Protein AF-A0A1D6JYJ4-F1 (afdb_monomer)

Solvent-accessible surface area (backbone atoms only — not comparable to full-atom values): 4689 Å² total; per-residue (Å²): 139,79,96,80,78,90,78,46,67,67,58,56,49,51,54,50,52,50,54,52,49,54,53,34,47,77,75,55,45,51,73,67,55,37,24,52,50,36,36,75,74,67,72,40,56,47,67,58,50,50,52,55,49,51,52,52,38,69,76,38,44,75,59,46,55,53,47,54,52,51,40,53,51,56,57,61,67,71,75,118

Nearest PDB structures (foldseek):
  6o35-assembly1_B-2  TM=3.106E-01  e=7.554E+00  synthetic construct
  6o35-assembly1_A  TM=3.136E-01  e=7.103E+00  synthetic construct

Radius of gyration: 15.21 Å; Cα contacts (8 Å, |Δi|>4): 43; chains: 1; bounding box: 46×34×33 Å

Foldseek 3Di:
DDPDDPPPVVVVVLVVLVVLLVVCLVVLDDLVRSLVCCCVPVVDHSVSSVVSVVVCCVVPVVVVVVSVVVSVVVVVVVPD

Mean predicted aligned error: 6.48 Å

Structure (mmCIF, N/CA/C/O backbone):
data_AF-A0A1D6JYJ4-F1
#
_entry.id   AF-A0A1D6JYJ4-F1
#
loop_
_atom_site.group_PDB
_atom_site.id
_atom_site.type_symbol
_atom_site.label_atom_id
_atom_site.label_alt_id
_atom_site.label_comp_id
_atom_site.label_asym_id
_atom_site.label_entity_id
_atom_site.label_seq_id
_atom_site.pdbx_PDB_ins_code
_atom_site.Cartn_x
_atom_site.Cartn_y
_atom_site.Cartn_z
_atom_site.occupancy
_atom_site.B_iso_or_equiv
_atom_site.auth_seq_id
_atom_site.auth_comp_id
_atom_site.auth_asym_id
_atom_site.auth_atom_id
_atom_site.pdbx_PDB_model_num
ATOM 1 N N . MET A 1 1 ? 19.701 25.459 -20.243 1.00 44.97 1 MET A N 1
ATOM 2 C CA . MET A 1 1 ? 19.254 24.499 -19.213 1.00 44.97 1 MET A CA 1
ATOM 3 C C . MET A 1 1 ? 18.033 23.788 -19.754 1.00 44.97 1 MET A C 1
ATOM 5 O O . MET A 1 1 ? 17.028 24.449 -19.966 1.00 44.97 1 MET A O 1
ATOM 9 N N . ALA A 1 2 ? 18.141 22.497 -20.051 1.00 48.53 2 ALA A N 1
ATOM 10 C CA . ALA A 1 2 ? 16.985 21.655 -20.338 1.00 48.53 2 ALA A CA 1
ATOM 11 C C . ALA A 1 2 ? 16.755 20.778 -19.095 1.00 48.53 2 ALA A C 1
ATOM 13 O O . ALA A 1 2 ? 17.692 20.078 -18.709 1.00 48.53 2 ALA A O 1
ATOM 14 N N . PR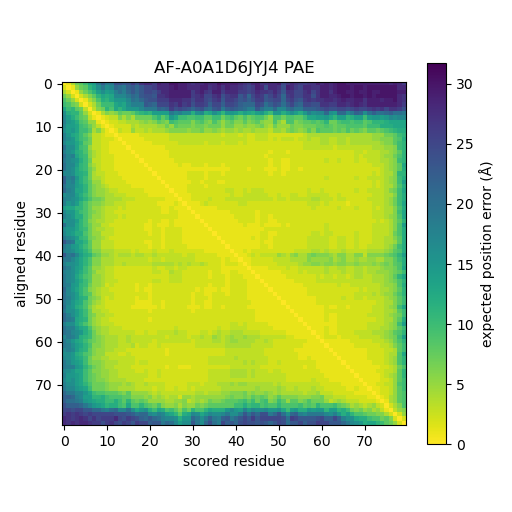O A 1 3 ? 15.593 20.841 -18.424 1.00 59.75 3 PRO A N 1
ATOM 15 C CA . PRO A 1 3 ? 15.212 19.829 -17.454 1.00 59.75 3 PRO A CA 1
ATOM 16 C C . PRO A 1 3 ? 14.667 18.651 -18.259 1.00 59.75 3 PRO A C 1
ATOM 18 O O . PRO A 1 3 ? 13.576 18.709 -18.819 1.00 59.75 3 PRO A O 1
ATOM 21 N N . GLY A 1 4 ? 15.489 17.632 -18.433 1.00 63.12 4 GLY A N 1
ATOM 22 C CA . GLY A 1 4 ? 15.118 16.460 -19.202 1.00 63.12 4 GLY A CA 1
ATOM 23 C C . GLY A 1 4 ? 16.020 15.320 -18.804 1.00 63.12 4 GLY A C 1
ATOM 24 O O . GLY A 1 4 ? 17.074 15.164 -19.408 1.00 63.12 4 GLY A O 1
ATOM 25 N N . ASP A 1 5 ? 15.641 14.626 -17.732 1.00 53.25 5 ASP A N 1
ATOM 26 C CA . ASP A 1 5 ? 15.351 13.192 -17.796 1.00 53.25 5 ASP A CA 1
ATOM 27 C C . ASP A 1 5 ? 14.749 12.727 -16.451 1.00 53.25 5 ASP A C 1
ATOM 29 O O . ASP A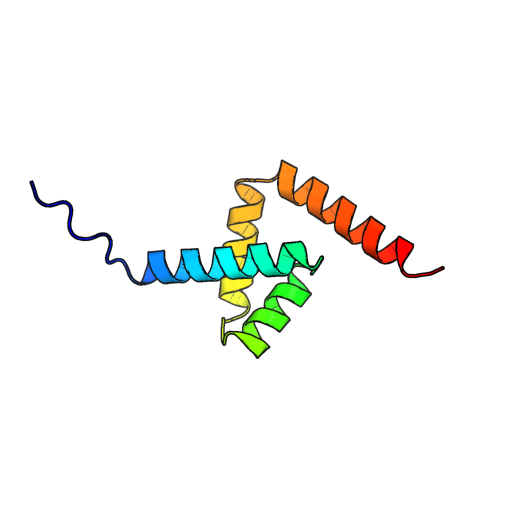 1 5 ? 15.430 12.165 -15.600 1.00 53.25 5 ASP A O 1
ATOM 33 N N . ASP A 1 6 ? 13.449 12.966 -16.242 1.00 59.84 6 ASP A N 1
ATOM 34 C CA . ASP A 1 6 ? 12.663 12.284 -15.192 1.00 59.84 6 ASP A CA 1
ATOM 35 C C . ASP A 1 6 ? 12.222 10.876 -15.652 1.00 59.84 6 ASP A C 1
ATOM 37 O O . ASP A 1 6 ? 11.333 10.245 -15.077 1.00 59.84 6 ASP A O 1
ATOM 41 N N . SER A 1 7 ? 12.846 10.357 -16.713 1.00 66.00 7 SER A N 1
ATOM 42 C CA . SER A 1 7 ? 12.526 9.093 -17.370 1.00 66.00 7 SER A CA 1
ATOM 43 C C . SER A 1 7 ? 13.100 7.896 -16.609 1.00 66.00 7 SER A C 1
ATOM 45 O O . SER A 1 7 ? 13.618 6.969 -17.224 1.00 66.00 7 SER A O 1
ATOM 47 N N . ASN A 1 8 ? 13.030 7.876 -15.273 1.00 75.00 8 ASN A N 1
ATOM 48 C CA . ASN A 1 8 ? 13.310 6.649 -14.536 1.00 75.00 8 ASN A CA 1
ATOM 49 C C . ASN A 1 8 ? 12.048 5.766 -14.568 1.00 75.00 8 ASN A C 1
ATOM 51 O O . ASN A 1 8 ? 11.113 6.020 -13.797 1.00 75.00 8 ASN A O 1
ATOM 55 N N . PRO A 1 9 ? 11.986 4.718 -15.414 1.00 73.38 9 PRO A N 1
ATOM 56 C CA . PRO A 1 9 ? 10.801 3.867 -15.519 1.00 73.38 9 PRO A CA 1
ATOM 57 C C . PRO A 1 9 ? 10.445 3.209 -14.180 1.00 73.38 9 PRO A C 1
ATOM 59 O O . PRO A 1 9 ? 9.271 2.960 -13.913 1.00 73.38 9 PRO A O 1
ATOM 62 N N . ALA A 1 10 ? 11.432 2.989 -13.302 1.00 77.00 10 ALA A N 1
ATOM 63 C CA . ALA A 1 10 ? 11.192 2.461 -11.964 1.00 77.00 10 ALA A CA 1
ATOM 64 C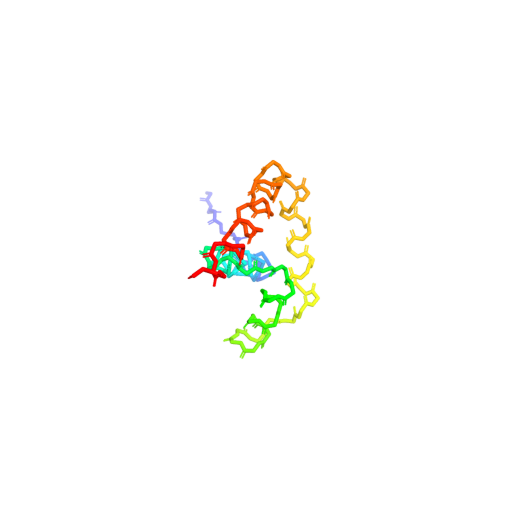 C . ALA A 1 10 ? 10.437 3.459 -11.073 1.00 77.00 10 ALA A C 1
ATOM 66 O O . ALA A 1 10 ? 9.503 3.063 -10.381 1.00 77.00 10 ALA A O 1
ATOM 67 N N . ALA A 1 11 ? 10.785 4.750 -11.125 1.00 82.00 11 ALA A N 1
ATOM 68 C CA . ALA A 1 11 ? 10.073 5.782 -10.373 1.00 82.00 11 ALA A CA 1
ATOM 69 C C . ALA A 1 11 ? 8.621 5.901 -10.860 1.00 82.00 11 ALA A C 1
ATOM 71 O O . ALA A 1 11 ? 7.696 5.870 -10.053 1.00 82.00 11 ALA A O 1
ATOM 72 N N . SER A 1 12 ? 8.408 5.931 -12.182 1.00 87.88 12 SER A N 1
ATOM 73 C CA . SER A 1 12 ? 7.063 5.967 -12.777 1.00 87.88 12 SER A CA 1
ATOM 74 C C . SER A 1 12 ? 6.201 4.766 -12.357 1.00 87.88 12 SER A C 1
ATOM 76 O O . SER A 1 12 ? 5.027 4.926 -12.003 1.00 87.88 12 SER A O 1
ATOM 78 N N . TYR A 1 13 ? 6.789 3.567 -12.320 1.00 90.88 13 TYR A N 1
ATOM 79 C CA . TYR A 1 13 ? 6.097 2.364 -11.867 1.00 90.88 13 TYR A CA 1
ATOM 80 C C . TYR A 1 13 ? 5.735 2.427 -10.376 1.00 90.88 13 TYR A C 1
ATOM 82 O O . TYR A 1 13 ? 4.591 2.153 -10.018 1.00 90.88 13 TYR A O 1
ATOM 90 N N . ILE A 1 14 ? 6.658 2.857 -9.510 1.00 91.81 14 ILE A N 1
ATOM 91 C CA . ILE A 1 14 ? 6.403 2.996 -8.066 1.00 91.81 14 ILE A CA 1
ATOM 92 C C . ILE A 1 14 ? 5.286 4.014 -7.803 1.00 91.81 14 ILE A C 1
ATOM 94 O O . ILE A 1 14 ? 4.362 3.707 -7.053 1.00 91.81 14 ILE A O 1
ATOM 98 N N . HIS A 1 15 ? 5.305 5.174 -8.469 1.00 92.50 15 HIS A N 1
ATOM 99 C CA . HIS A 1 15 ? 4.230 6.168 -8.361 1.00 92.50 15 HIS A CA 1
ATOM 100 C C . HIS A 1 15 ? 2.873 5.609 -8.806 1.00 92.50 15 HIS A C 1
ATOM 102 O O . HIS A 1 15 ? 1.847 5.883 -8.182 1.00 92.50 15 HIS A O 1
ATOM 108 N N . THR A 1 16 ? 2.859 4.784 -9.855 1.00 93.69 16 THR A N 1
ATOM 109 C CA . THR A 1 16 ? 1.636 4.110 -10.311 1.00 93.69 16 THR A CA 1
ATOM 110 C C . THR A 1 16 ? 1.119 3.135 -9.253 1.00 93.69 16 THR A C 1
ATOM 112 O O . THR A 1 16 ? -0.067 3.155 -8.926 1.00 93.69 16 THR A O 1
ATOM 115 N N . VAL A 1 17 ? 1.997 2.315 -8.668 1.00 95.12 17 VAL A N 1
ATOM 116 C CA . VAL A 1 17 ? 1.627 1.373 -7.599 1.00 95.12 17 VAL A CA 1
ATOM 117 C C . VAL A 1 17 ? 1.137 2.112 -6.353 1.00 95.12 17 VAL A C 1
ATOM 119 O O . VAL A 1 17 ? 0.121 1.715 -5.787 1.00 95.12 17 VAL A O 1
ATOM 122 N N . GLN A 1 18 ? 1.788 3.209 -5.957 1.00 96.00 18 GLN A N 1
ATOM 123 C CA . GLN A 1 18 ? 1.335 4.059 -4.855 1.00 96.00 18 GLN A CA 1
ATOM 124 C C . GLN A 1 18 ? -0.082 4.588 -5.107 1.00 96.00 18 GLN A C 1
ATOM 126 O O . GLN A 1 18 ? -0.950 4.439 -4.251 1.00 96.00 18 GLN A O 1
ATOM 131 N N . HIS A 1 19 ? -0.351 5.136 -6.294 1.00 95.88 19 HIS A N 1
ATOM 132 C CA . HIS A 1 19 ? -1.682 5.642 -6.629 1.00 95.88 19 HIS A CA 1
ATOM 133 C C . HIS A 1 19 ? -2.754 4.540 -6.571 1.00 95.88 19 HIS A C 1
ATOM 135 O O . HIS A 1 19 ? -3.876 4.756 -6.111 1.00 95.88 19 HIS A O 1
ATOM 141 N N . LEU A 1 20 ? -2.418 3.332 -7.025 1.00 96.56 20 LEU A N 1
ATOM 142 C CA . LEU A 1 20 ? -3.310 2.179 -6.939 1.00 96.56 20 LEU A CA 1
ATOM 143 C C . LEU A 1 20 ? -3.575 1.759 -5.485 1.00 96.56 20 LEU A C 1
ATOM 145 O O . LEU A 1 20 ? -4.721 1.462 -5.144 1.00 96.56 20 LEU A O 1
ATOM 149 N N . ILE A 1 21 ? -2.551 1.794 -4.628 1.00 96.31 21 ILE A N 1
ATOM 150 C CA . ILE A 1 21 ? -2.678 1.559 -3.185 1.00 96.31 21 ILE A CA 1
ATOM 151 C C . ILE A 1 21 ? -3.618 2.588 -2.553 1.00 96.31 21 ILE A C 1
ATOM 153 O O . ILE A 1 21 ? -4.579 2.199 -1.892 1.00 9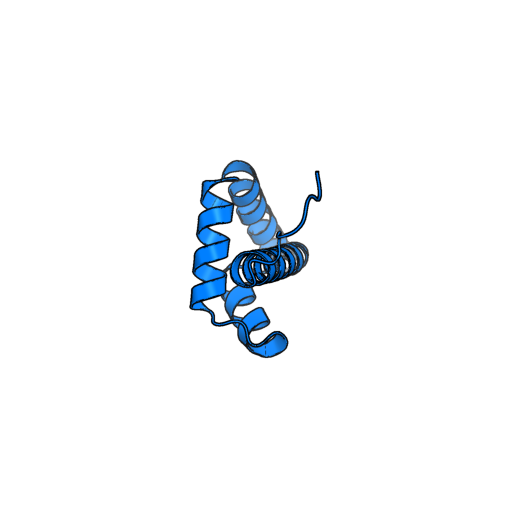6.31 21 ILE A O 1
ATOM 157 N N . GLU A 1 22 ? -3.408 3.880 -2.803 1.00 95.38 22 GLU A N 1
ATOM 158 C CA . GLU A 1 22 ? -4.262 4.957 -2.284 1.00 95.38 22 GLU A CA 1
ATOM 159 C C . GLU A 1 22 ? -5.726 4.754 -2.699 1.00 95.38 22 GLU A C 1
ATOM 161 O O . GLU A 1 22 ? -6.640 4.871 -1.881 1.00 95.38 22 GLU A O 1
ATOM 166 N N . ARG A 1 23 ? -5.970 4.347 -3.952 1.00 95.50 23 ARG A N 1
ATOM 167 C CA . ARG A 1 23 ? -7.319 3.992 -4.416 1.00 95.50 23 ARG A CA 1
ATOM 168 C C . ARG A 1 23 ? -7.890 2.807 -3.648 1.00 95.50 23 ARG A C 1
ATOM 170 O O . ARG A 1 23 ? -9.029 2.898 -3.199 1.00 95.50 23 ARG A O 1
ATOM 177 N N . CYS A 1 24 ? -7.138 1.723 -3.462 1.00 95.69 24 CYS A N 1
ATOM 178 C CA . CYS A 1 24 ? -7.567 0.592 -2.631 1.00 95.69 24 CYS A CA 1
ATOM 179 C C . CYS A 1 24 ? -7.920 1.036 -1.204 1.00 95.69 24 CYS A C 1
ATOM 181 O O . CYS A 1 24 ? -8.931 0.588 -0.657 1.00 95.69 24 CYS A O 1
ATOM 183 N N . MET A 1 25 ? -7.162 1.979 -0.642 1.00 94.25 25 MET A N 1
ATOM 184 C CA . MET A 1 25 ? -7.440 2.534 0.679 1.00 94.25 25 MET A CA 1
ATOM 185 C C . MET A 1 25 ? -8.773 3.284 0.727 1.00 94.25 25 MET A C 1
ATOM 187 O O . MET A 1 25 ? -9.558 3.075 1.646 1.00 94.25 25 MET A O 1
ATOM 191 N N . THR A 1 26 ? -9.128 4.061 -0.301 1.00 94.00 26 THR A N 1
ATOM 192 C CA . THR A 1 26 ? -10.456 4.713 -0.339 1.00 94.00 26 THR A CA 1
ATOM 193 C C . THR A 1 26 ? -11.625 3.720 -0.285 1.00 94.00 26 THR A C 1
ATOM 195 O O . THR A 1 26 ? -12.698 4.040 0.230 1.00 94.00 26 THR A O 1
ATOM 198 N N . PHE A 1 27 ? -11.422 2.481 -0.747 1.00 92.88 27 PHE A N 1
ATOM 199 C CA . PHE A 1 27 ? -12.421 1.415 -0.645 1.00 92.88 27 PHE A CA 1
ATOM 200 C C . PHE A 1 27 ? -12.458 0.729 0.731 1.00 92.88 27 PHE A C 1
ATOM 202 O O . PHE A 1 27 ? -13.407 -0.006 1.010 1.00 92.88 27 PHE A O 1
ATOM 209 N N . GLY A 1 28 ? -11.510 1.000 1.630 1.00 93.06 28 GLY A N 1
ATOM 210 C CA . GLY A 1 28 ? -11.400 0.333 2.932 1.00 93.06 28 GLY A CA 1
ATOM 211 C C . GLY A 1 28 ? -10.803 -1.062 2.860 1.00 93.06 28 GLY A C 1
ATOM 212 O O . GLY A 1 28 ? -11.165 -1.926 3.659 1.00 93.06 28 GLY A O 1
ATOM 213 N N . MET A 1 29 ? -9.921 -1.285 1.886 1.00 94.81 29 MET A N 1
ATOM 214 C CA . MET A 1 29 ? -9.213 -2.550 1.738 1.00 94.81 29 MET A CA 1
ATOM 215 C C . MET A 1 29 ? -8.052 -2.656 2.732 1.00 94.81 29 MET A C 1
ATOM 217 O O . MET A 1 29 ? -7.299 -1.699 2.932 1.00 94.81 29 MET A O 1
ATOM 221 N N . SER A 1 30 ? -7.875 -3.826 3.340 1.00 94.81 30 SER A N 1
ATOM 222 C CA . SER A 1 30 ? -6.654 -4.146 4.084 1.00 94.81 30 SER A CA 1
ATOM 223 C C . SER A 1 30 ? -5.454 -4.258 3.133 1.00 94.81 30 SER A C 1
ATOM 225 O O . SER A 1 30 ? -5.615 -4.327 1.912 1.00 94.81 30 SER A O 1
ATOM 227 N N . MET A 1 31 ? -4.235 -4.320 3.679 1.00 94.94 31 MET A N 1
ATOM 228 C CA . MET A 1 31 ? -3.034 -4.567 2.871 1.00 94.94 31 MET A CA 1
ATOM 229 C C . MET A 1 31 ? -3.167 -5.862 2.051 1.00 94.94 31 MET A C 1
ATOM 231 O O . MET A 1 31 ? -2.805 -5.883 0.879 1.00 94.94 31 MET A O 1
ATOM 235 N N . GLU A 1 32 ? -3.718 -6.927 2.637 1.00 95.62 32 GLU A N 1
ATOM 236 C CA . GLU A 1 32 ? -3.917 -8.214 1.957 1.00 95.62 32 GLU A CA 1
ATOM 237 C C . GLU A 1 32 ? -4.925 -8.115 0.811 1.00 95.62 32 GLU A C 1
ATOM 239 O O . GLU A 1 32 ? -4.641 -8.547 -0.306 1.00 95.62 32 GLU A O 1
ATOM 244 N N . GLU A 1 33 ? -6.066 -7.469 1.046 1.00 96.12 33 GLU A N 1
ATOM 245 C CA . GLU A 1 33 ? -7.073 -7.249 0.005 1.00 96.12 33 GLU A CA 1
ATOM 246 C C . GLU A 1 33 ? -6.540 -6.341 -1.110 1.00 96.12 33 GLU A C 1
ATOM 248 O O . GLU A 1 33 ? -6.830 -6.572 -2.283 1.00 96.12 33 GLU A O 1
ATOM 253 N N . CYS A 1 34 ? -5.730 -5.336 -0.763 1.00 96.94 34 CYS A N 1
ATOM 254 C CA . CYS A 1 34 ? -5.033 -4.486 -1.721 1.00 96.94 34 CYS A CA 1
ATOM 255 C C . CYS A 1 34 ? -4.067 -5.312 -2.586 1.00 96.94 34 CYS A C 1
ATOM 257 O O . CYS A 1 34 ? -4.140 -5.245 -3.813 1.00 96.94 34 CYS A O 1
ATOM 259 N N . MET A 1 35 ? -3.226 -6.158 -1.975 1.00 96.94 35 MET A N 1
ATOM 260 C CA . MET A 1 35 ? -2.318 -7.059 -2.699 1.00 96.94 35 MET A CA 1
ATOM 261 C C . MET A 1 35 ? -3.074 -7.963 -3.675 1.00 96.94 35 MET A C 1
ATOM 263 O O . MET A 1 35 ? -2.698 -8.063 -4.843 1.00 96.94 35 MET A O 1
ATOM 267 N N . GLU A 1 36 ? -4.159 -8.597 -3.230 1.00 96.75 36 GLU A N 1
ATOM 268 C CA . GLU A 1 36 ? -4.962 -9.450 -4.103 1.00 96.75 36 GLU A CA 1
ATOM 269 C C . GLU A 1 36 ? -5.647 -8.673 -5.228 1.00 96.75 36 GLU A C 1
ATOM 271 O O . GLU A 1 36 ? -5.675 -9.132 -6.372 1.00 96.75 36 GLU A O 1
ATOM 276 N N . ALA A 1 37 ? -6.227 -7.510 -4.921 1.00 96.19 37 ALA A N 1
ATOM 277 C CA . ALA A 1 37 ? -6.935 -6.697 -5.897 1.00 96.19 37 ALA A CA 1
ATOM 278 C C . ALA A 1 37 ? -5.987 -6.197 -6.989 1.00 96.19 37 ALA A C 1
ATOM 280 O O . ALA A 1 37 ? -6.337 -6.270 -8.168 1.00 96.19 37 ALA A O 1
ATOM 281 N N . LEU A 1 38 ? -4.792 -5.731 -6.619 1.00 96.12 38 LEU A N 1
ATOM 282 C CA . LEU A 1 38 ? -3.808 -5.236 -7.578 1.00 96.12 38 LEU A CA 1
ATOM 283 C C . LEU A 1 38 ? -3.175 -6.366 -8.390 1.00 96.12 38 LEU A C 1
ATOM 285 O O . LEU A 1 38 ? -3.030 -6.210 -9.601 1.00 96.12 38 LEU A O 1
ATOM 289 N N . ALA A 1 39 ? -2.915 -7.526 -7.785 1.00 96.56 39 ALA A N 1
ATOM 290 C CA . ALA A 1 39 ? -2.460 -8.699 -8.526 1.00 96.56 39 ALA A CA 1
ATOM 291 C C . ALA A 1 39 ? -3.499 -9.164 -9.557 1.00 96.56 39 ALA A C 1
ATOM 293 O O . ALA A 1 39 ? -3.163 -9.429 -10.706 1.00 96.56 39 ALA A O 1
ATOM 294 N N . LYS A 1 40 ? -4.783 -9.210 -9.179 1.00 95.56 40 LYS A N 1
ATOM 295 C CA . LYS A 1 40 ? -5.861 -9.680 -10.066 1.00 95.56 40 LYS A CA 1
ATOM 296 C C . LYS A 1 40 ? -6.258 -8.663 -11.141 1.00 95.56 40 LYS A C 1
ATOM 298 O O . LYS A 1 40 ? -6.688 -9.067 -12.215 1.00 95.56 40 LYS A O 1
ATOM 303 N N . ARG A 1 41 ? -6.207 -7.357 -10.844 1.00 94.00 41 ARG A N 1
ATOM 304 C CA . ARG A 1 41 ? -6.782 -6.301 -11.708 1.00 94.00 41 ARG A CA 1
ATOM 305 C C . ARG A 1 41 ? -5.749 -5.463 -12.451 1.00 94.00 41 ARG A C 1
ATOM 307 O O . ARG A 1 41 ? -6.104 -4.860 -13.457 1.00 94.00 41 ARG A O 1
ATOM 314 N N . ALA A 1 42 ? -4.524 -5.382 -11.940 1.00 92.50 42 ALA A N 1
ATOM 315 C CA . ALA A 1 42 ? -3.471 -4.516 -12.465 1.00 92.50 42 ALA A CA 1
ATOM 316 C C . ALA A 1 42 ? -2.157 -5.265 -12.746 1.00 92.50 42 ALA A C 1
ATOM 318 O O . ALA A 1 42 ? -1.178 -4.621 -13.108 1.00 92.50 42 ALA A O 1
ATOM 319 N N . ASP A 1 43 ? -2.137 -6.594 -12.576 1.00 93.50 43 ASP A N 1
ATOM 320 C CA . ASP A 1 43 ? -0.961 -7.456 -12.776 1.00 93.50 43 ASP A CA 1
ATOM 321 C C . ASP A 1 43 ? 0.271 -7.014 -11.957 1.00 93.50 43 ASP A C 1
ATOM 323 O O . ASP A 1 43 ? 1.426 -7.211 -12.331 1.00 93.50 43 ASP A O 1
ATOM 327 N N . VAL A 1 44 ? 0.027 -6.378 -10.805 1.00 94.50 44 VAL A N 1
ATOM 328 C CA . VAL A 1 44 ? 1.088 -5.951 -9.887 1.00 94.50 44 VAL A CA 1
ATOM 329 C C . VAL A 1 44 ? 1.439 -7.112 -8.969 1.00 94.50 44 VAL A C 1
ATOM 331 O O . VAL A 1 44 ? 0.578 -7.669 -8.288 1.00 94.50 44 VAL A O 1
ATOM 334 N N . LEU A 1 45 ? 2.724 -7.458 -8.897 1.00 95.00 45 LEU A N 1
ATOM 335 C CA . LEU A 1 45 ? 3.184 -8.513 -7.999 1.00 95.00 45 LEU A CA 1
ATOM 336 C C . LEU A 1 45 ? 2.867 -8.159 -6.531 1.00 95.00 45 LEU A C 1
ATOM 338 O O . LEU A 1 45 ? 3.253 -7.075 -6.083 1.00 95.00 45 LEU A O 1
ATOM 342 N N . PRO A 1 46 ? 2.283 -9.081 -5.737 1.00 95.06 46 PRO A N 1
ATOM 343 C CA . PRO A 1 46 ? 1.947 -8.832 -4.331 1.00 95.06 46 PRO A CA 1
ATOM 344 C C . PRO A 1 46 ? 3.124 -8.317 -3.497 1.00 95.06 46 PRO A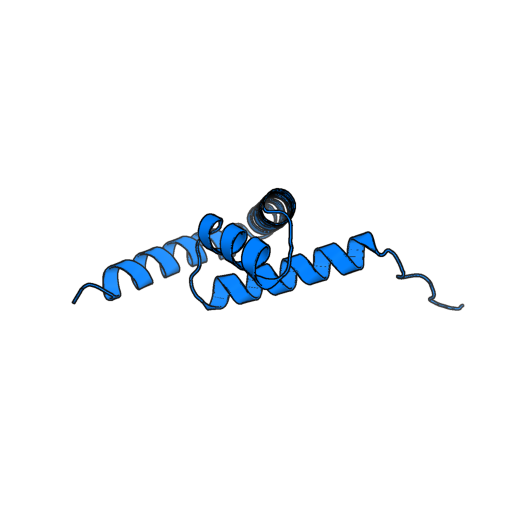 C 1
ATOM 346 O O . PRO A 1 46 ? 2.955 -7.456 -2.638 1.00 95.06 46 PRO A O 1
ATOM 349 N N . VAL A 1 47 ? 4.338 -8.804 -3.785 1.00 95.62 47 VAL A N 1
ATOM 350 C CA . VAL A 1 47 ? 5.564 -8.356 -3.109 1.00 95.62 47 VAL A CA 1
ATOM 351 C 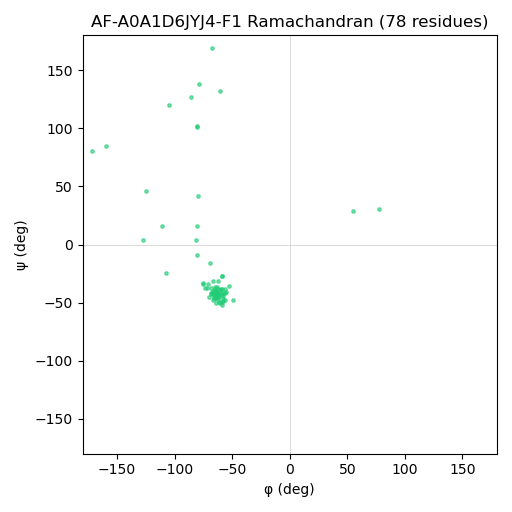C . VAL A 1 47 ? 5.842 -6.871 -3.347 1.00 95.62 47 VAL A C 1
ATOM 353 O O . VAL A 1 47 ? 6.222 -6.178 -2.412 1.00 95.62 47 VAL A O 1
ATOM 356 N N . VAL A 1 48 ? 5.583 -6.357 -4.555 1.00 94.88 48 VAL A N 1
ATOM 357 C CA . VAL A 1 48 ? 5.764 -4.936 -4.880 1.00 94.88 48 VAL A CA 1
ATOM 358 C C . VAL A 1 48 ? 4.757 -4.099 -4.099 1.00 94.88 48 VAL A C 1
ATOM 360 O O . VAL A 1 48 ? 5.149 -3.137 -3.443 1.00 94.88 48 VAL A O 1
ATOM 363 N N . THR A 1 49 ? 3.479 -4.491 -4.104 1.00 96.31 49 THR A N 1
ATOM 364 C CA . THR A 1 49 ? 2.439 -3.812 -3.318 1.00 96.31 49 THR A CA 1
ATOM 365 C C . THR A 1 49 ? 2.776 -3.813 -1.828 1.00 96.31 49 THR A C 1
ATOM 367 O O . THR A 1 49 ? 2.680 -2.768 -1.193 1.00 96.31 49 THR A O 1
ATOM 370 N N . SER A 1 50 ? 3.229 -4.945 -1.272 1.00 97.19 50 SER A N 1
ATOM 371 C CA . SER A 1 50 ? 3.630 -5.037 0.138 1.00 97.19 50 SER A CA 1
ATOM 372 C C . SER A 1 50 ? 4.809 -4.122 0.466 1.00 97.19 50 SER A C 1
ATOM 374 O O . SER A 1 50 ? 4.788 -3.450 1.495 1.00 97.19 50 SER A O 1
ATOM 376 N N . THR A 1 51 ? 5.831 -4.076 -0.393 1.00 96.94 51 THR A N 1
ATOM 377 C CA . THR A 1 51 ? 6.997 -3.210 -0.184 1.00 96.94 51 THR A CA 1
ATOM 378 C C . THR A 1 51 ? 6.606 -1.737 -0.215 1.00 96.94 51 THR A C 1
ATOM 380 O O . THR A 1 51 ? 6.934 -1.013 0.718 1.00 96.94 51 THR A O 1
ATOM 383 N N . VAL A 1 52 ? 5.866 -1.298 -1.239 1.00 96.12 52 VAL A N 1
ATOM 384 C CA . VAL A 1 52 ? 5.448 0.109 -1.356 1.00 96.12 52 VAL A CA 1
ATOM 385 C C . VAL A 1 52 ? 4.526 0.499 -0.199 1.00 96.12 52 VAL A C 1
ATOM 387 O O . VAL A 1 52 ? 4.719 1.550 0.401 1.00 96.12 52 VAL A O 1
ATOM 390 N N . TRP A 1 53 ? 3.577 -0.363 0.180 1.00 96.62 53 TRP A N 1
ATOM 391 C CA . TRP A 1 53 ? 2.694 -0.124 1.325 1.00 96.62 53 TRP A CA 1
ATOM 392 C C . TRP A 1 53 ? 3.474 0.081 2.629 1.00 96.62 53 TRP A C 1
ATOM 394 O O . TRP A 1 53 ? 3.198 1.024 3.363 1.00 96.62 53 TRP A O 1
ATOM 404 N N . LYS A 1 54 ? 4.461 -0.777 2.915 1.00 96.25 54 LYS A N 1
ATOM 405 C CA . LYS A 1 54 ? 5.273 -0.690 4.140 1.00 96.25 54 LYS A CA 1
ATOM 406 C C . LYS A 1 54 ? 6.119 0.578 4.201 1.00 96.25 54 LYS A C 1
ATOM 408 O O . LYS A 1 54 ? 6.256 1.155 5.276 1.00 96.25 54 LYS A O 1
ATOM 413 N N . GLU A 1 55 ? 6.681 1.016 3.075 1.00 96.50 55 GLU A N 1
ATOM 414 C CA . GLU A 1 55 ? 7.415 2.285 3.043 1.00 96.50 55 GLU A CA 1
ATOM 415 C C . GLU A 1 55 ? 6.463 3.476 3.242 1.00 96.50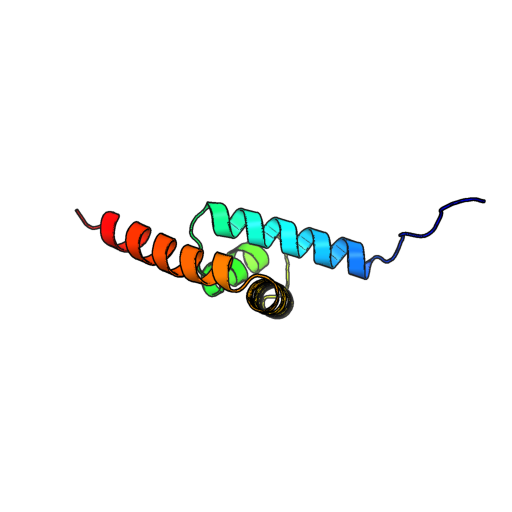 55 GLU A C 1
ATOM 417 O O . GLU A 1 55 ? 6.754 4.338 4.067 1.00 96.50 55 GLU A O 1
ATOM 422 N N . LEU A 1 56 ? 5.276 3.470 2.619 1.00 95.62 56 LEU A N 1
ATOM 423 C CA . LEU A 1 56 ? 4.252 4.500 2.853 1.00 95.62 56 LEU A CA 1
ATOM 424 C C . LEU A 1 56 ? 3.804 4.559 4.319 1.00 95.62 56 LEU A C 1
ATOM 426 O O . LEU A 1 56 ? 3.645 5.646 4.871 1.00 95.62 56 LEU A O 1
ATOM 430 N N . GLU A 1 57 ? 3.609 3.405 4.957 1.00 95.88 57 GLU A N 1
ATOM 431 C CA . GLU A 1 57 ? 3.247 3.303 6.374 1.00 95.88 57 GLU A CA 1
ATOM 432 C C . GLU A 1 57 ? 4.351 3.840 7.286 1.00 95.88 57 GLU A C 1
ATOM 434 O O . GLU A 1 57 ? 4.079 4.543 8.260 1.00 95.88 57 GLU A O 1
ATOM 439 N N . LYS A 1 58 ? 5.608 3.551 6.956 1.00 95.88 58 LYS A N 1
ATOM 440 C CA . LYS A 1 58 ? 6.765 4.049 7.697 1.00 95.88 58 LYS A CA 1
ATOM 441 C C . LYS A 1 58 ? 6.915 5.566 7.579 1.00 95.88 58 LYS A C 1
ATOM 443 O O . LYS A 1 58 ? 7.252 6.205 8.574 1.00 95.88 58 LYS A O 1
ATOM 448 N N . GLU A 1 59 ? 6.675 6.136 6.400 1.00 95.69 59 GLU A N 1
ATOM 449 C CA . GLU A 1 59 ? 6.752 7.585 6.173 1.00 95.69 59 GLU A CA 1
ATOM 450 C C . GLU A 1 59 ? 5.542 8.338 6.748 1.00 95.69 59 GLU A C 1
ATOM 452 O O . GLU A 1 59 ? 5.699 9.446 7.254 1.00 95.69 59 GLU A O 1
ATOM 457 N N . ASN A 1 60 ? 4.352 7.726 6.738 1.00 95.44 60 ASN A N 1
ATOM 458 C CA . ASN A 1 60 ? 3.085 8.367 7.108 1.00 95.44 60 ASN A CA 1
ATOM 459 C C . ASN A 1 60 ? 2.334 7.615 8.219 1.00 95.44 60 ASN A C 1
ATOM 461 O O . ASN A 1 60 ? 1.123 7.398 8.131 1.00 95.44 60 ASN A O 1
ATOM 465 N N . LYS A 1 61 ? 3.040 7.223 9.283 1.00 95.38 61 LYS A N 1
ATOM 466 C CA . LYS A 1 61 ? 2.507 6.366 10.357 1.00 95.38 61 LYS A CA 1
ATOM 467 C C . LYS A 1 61 ? 1.153 6.827 10.912 1.00 95.38 61 LYS A C 1
ATOM 469 O O . LYS A 1 61 ? 0.225 6.033 10.987 1.00 95.38 61 LYS A O 1
ATOM 474 N N . GLU A 1 62 ? 1.010 8.113 11.235 1.00 96.56 62 GLU A N 1
ATOM 475 C CA . GLU A 1 62 ? -0.229 8.658 11.814 1.00 96.56 62 GLU A CA 1
ATOM 476 C C . GLU A 1 62 ? -1.447 8.518 10.885 1.00 96.56 62 GLU A C 1
ATOM 478 O O . GLU A 1 62 ? -2.577 8.369 11.353 1.00 96.56 62 GLU A O 1
ATOM 483 N N . PHE A 1 63 ? -1.235 8.567 9.566 1.00 95.69 63 PHE A N 1
ATOM 484 C CA . PHE A 1 63 ? -2.299 8.332 8.592 1.00 95.69 63 PHE A CA 1
ATOM 485 C C . PHE A 1 63 ? -2.713 6.862 8.586 1.00 95.69 63 PHE A C 1
ATOM 487 O O . PHE A 1 63 ? -3.907 6.565 8.600 1.00 95.69 63 PHE A O 1
ATOM 494 N N . PHE A 1 64 ? -1.739 5.950 8.596 1.00 96.00 64 PHE A N 1
ATOM 495 C CA . PHE A 1 64 ? -2.011 4.516 8.590 1.00 96.00 64 PHE A CA 1
ATOM 496 C C . PHE A 1 64 ? -2.649 4.041 9.895 1.00 96.00 64 PHE A C 1
ATOM 498 O O . PHE A 1 64 ? -3.584 3.250 9.825 1.00 96.00 64 PHE A O 1
ATOM 505 N N . ASP A 1 65 ? -2.254 4.577 11.051 1.00 95.19 65 ASP A N 1
ATOM 506 C CA . ASP A 1 65 ? -2.900 4.274 12.334 1.00 95.19 65 ASP A CA 1
ATOM 507 C C . ASP A 1 65 ? -4.401 4.639 12.283 1.00 95.19 65 ASP A C 1
ATOM 509 O O . ASP A 1 65 ? -5.262 3.788 12.519 1.00 95.19 65 ASP A O 1
ATOM 513 N N . LYS A 1 66 ? -4.738 5.859 11.832 1.00 96.25 66 LYS A N 1
ATOM 514 C CA . LYS A 1 66 ? -6.139 6.291 11.641 1.00 96.25 66 LYS A CA 1
ATOM 515 C C . LYS A 1 66 ? -6.876 5.476 10.583 1.00 96.25 66 LYS A C 1
ATOM 517 O O . LYS A 1 66 ? -8.072 5.223 10.706 1.00 96.25 66 LYS A O 1
ATOM 522 N N . TYR A 1 67 ? -6.183 5.087 9.518 1.00 95.19 67 TYR A N 1
ATOM 523 C CA . TYR A 1 67 ? -6.758 4.254 8.473 1.00 95.19 67 TYR A CA 1
ATOM 524 C C . TYR A 1 67 ? -7.140 2.869 9.006 1.00 95.19 67 TYR A C 1
ATOM 526 O O . TYR A 1 67 ? -8.236 2.392 8.713 1.00 95.19 67 TYR A O 1
ATOM 534 N N . GLN A 1 68 ? -6.273 2.241 9.810 1.00 93.50 68 GLN A N 1
ATOM 535 C CA . GLN A 1 68 ? -6.549 0.947 10.441 1.00 93.50 68 GLN A CA 1
ATOM 536 C C . GLN A 1 68 ? -7.751 1.029 11.394 1.00 93.50 68 GLN A C 1
ATOM 538 O O . GLN A 1 68 ? -8.620 0.154 11.368 1.00 93.50 68 GLN A O 1
ATOM 543 N N . GLU A 1 69 ? -7.850 2.104 12.178 1.00 94.25 69 GLU A N 1
ATOM 544 C CA . GLU A 1 69 ? -9.028 2.372 13.011 1.00 94.25 69 GLU A CA 1
ATOM 545 C C . GLU A 1 69 ? -10.293 2.485 12.146 1.00 94.25 69 GLU A C 1
ATOM 547 O O . GLU A 1 69 ? -11.247 1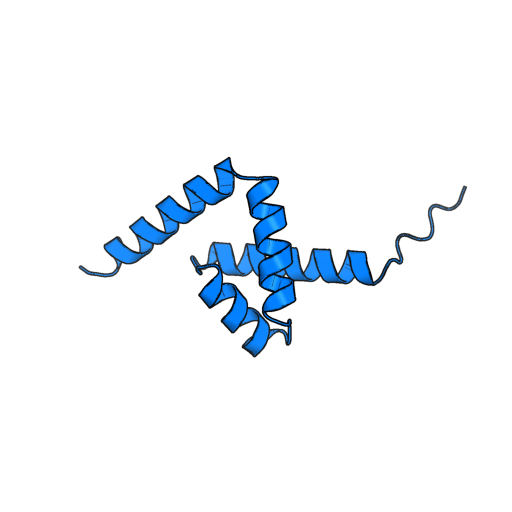.730 12.346 1.00 94.25 69 GLU A O 1
ATOM 552 N N . TRP A 1 70 ? -10.268 3.321 11.106 1.00 94.50 70 TRP A N 1
ATOM 553 C CA . TRP A 1 70 ? -11.412 3.524 10.217 1.00 94.50 70 TRP A CA 1
ATOM 554 C C . TRP A 1 70 ? -11.881 2.238 9.520 1.00 94.50 70 TRP A C 1
ATOM 556 O O . TRP A 1 70 ? -13.085 1.976 9.454 1.00 94.50 70 TRP A O 1
ATOM 566 N N . ILE A 1 71 ? -10.970 1.401 9.004 1.00 93.56 71 ILE A N 1
ATOM 567 C CA . ILE A 1 71 ? -11.381 0.135 8.374 1.00 93.56 71 ILE A CA 1
ATOM 568 C C . ILE A 1 71 ? -11.975 -0.842 9.393 1.00 93.56 71 ILE A C 1
ATOM 570 O O . ILE A 1 71 ? -12.863 -1.618 9.034 1.00 93.56 71 ILE A O 1
ATOM 574 N N . SER A 1 72 ? -11.516 -0.807 10.648 1.00 90.19 72 SER A N 1
ATOM 575 C CA . SER A 1 72 ? -12.053 -1.651 11.716 1.00 90.19 72 SER A CA 1
ATOM 576 C C . SER A 1 72 ? -13.487 -1.245 12.078 1.00 90.19 72 SER A C 1
ATOM 578 O O . SER A 1 72 ? -14.367 -2.105 12.157 1.00 90.19 72 SER A O 1
ATOM 580 N N . GLU A 1 73 ? -13.757 0.062 12.170 1.00 90.12 73 GLU A N 1
ATOM 581 C CA . GLU A 1 73 ? -15.093 0.621 12.404 1.00 90.12 73 GLU A CA 1
ATOM 582 C C . GLU A 1 73 ? -16.031 0.373 11.220 1.00 90.12 73 GLU A C 1
ATOM 584 O O . GLU A 1 73 ? -17.182 -0.029 11.387 1.00 90.12 73 GLU A O 1
ATOM 589 N N . LYS A 1 74 ? -15.538 0.550 9.991 1.00 87.19 74 LYS A N 1
ATOM 590 C CA . LYS A 1 74 ? -16.321 0.283 8.780 1.00 87.19 74 LYS A CA 1
ATOM 591 C C . LYS A 1 74 ? -16.792 -1.171 8.726 1.00 87.19 74 LYS A C 1
ATOM 593 O O . LYS A 1 74 ? -17.906 -1.444 8.282 1.00 87.19 74 LYS A O 1
ATOM 598 N N . ARG A 1 75 ? -15.947 -2.108 9.165 1.00 84.00 75 ARG A N 1
ATOM 599 C CA . ARG A 1 75 ? -16.272 -3.540 9.191 1.00 84.00 75 ARG A CA 1
ATOM 600 C C . ARG A 1 75 ? -17.256 -3.893 10.297 1.00 84.00 75 ARG A C 1
ATOM 602 O O . ARG A 1 75 ? -18.127 -4.720 10.053 1.00 84.00 75 ARG A O 1
ATOM 609 N N . SER A 1 76 ? -17.165 -3.265 11.469 1.00 81.25 76 SER A N 1
ATOM 610 C CA . SER A 1 76 ? -18.123 -3.498 12.557 1.00 81.25 76 SER A CA 1
ATOM 611 C C . SER A 1 76 ? -19.505 -2.902 12.256 1.00 81.25 76 SER A C 1
ATOM 613 O O . SER A 1 76 ? -20.522 -3.524 12.570 1.00 81.25 76 SER A O 1
ATOM 615 N N . ALA A 1 77 ? -19.559 -1.765 11.555 1.00 72.88 77 ALA A N 1
ATOM 616 C CA . ALA A 1 77 ? -20.799 -1.114 11.125 1.00 72.88 77 ALA A CA 1
ATOM 617 C C . ALA A 1 77 ? -21.577 -1.880 10.033 1.00 72.88 77 ALA A C 1
ATOM 619 O O . ALA A 1 77 ? -22.755 -1.611 9.822 1.00 72.88 77 ALA A O 1
ATOM 620 N N . GLY A 1 78 ? -20.951 -2.845 9.349 1.00 61.81 78 GLY A N 1
ATOM 621 C CA . GLY A 1 78 ? -21.594 -3.684 8.328 1.00 61.81 78 GLY A CA 1
ATOM 622 C C . GLY A 1 78 ? -22.409 -4.867 8.872 1.00 61.81 78 GLY A C 1
ATOM 623 O O . GLY A 1 78 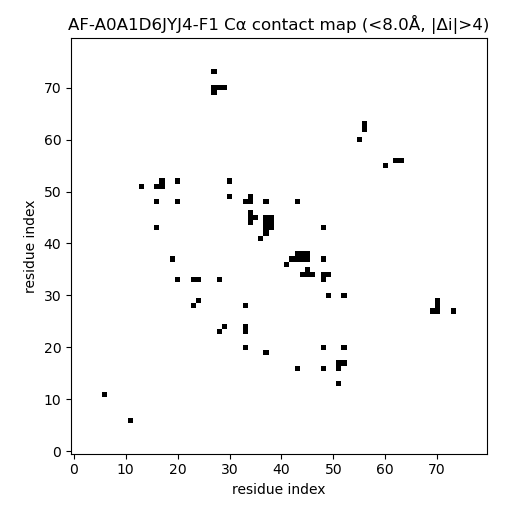? -22.893 -5.671 8.079 1.00 61.81 78 GLY A O 1
ATOM 624 N N . THR A 1 79 ? -22.532 -5.003 10.198 1.00 51.75 79 THR A N 1
ATOM 625 C CA . THR A 1 79 ? -23.116 -6.183 10.873 1.00 51.75 79 THR A CA 1
ATOM 626 C C . THR A 1 79 ? -24.471 -5.933 11.551 1.00 51.75 79 THR A C 1
ATOM 628 O O . THR A 1 79 ? -24.882 -6.735 12.388 1.00 51.75 79 THR A O 1
ATOM 631 N N . SER A 1 80 ? -25.172 -4.838 11.237 1.00 43.69 80 SER A N 1
ATOM 632 C CA . SER A 1 80 ? -26.508 -4.524 11.786 1.00 43.69 80 SER A CA 1
ATOM 633 C C . SER A 1 80 ? -27.589 -4.484 10.717 1.00 43.69 80 SER A C 1
ATOM 635 O O . SER A 1 80 ? -27.303 -3.966 9.616 1.00 43.69 80 SER A O 1
#

InterPro domains:
  IPR006476 Conserved hypothetical protein CHP01589, plant [PF09713] (17-68)
  IPR006476 Conserved hypothetical protein CHP01589, plant [PTHR31871] (6-67)
  IPR006476 Conserved hypothetical protein CHP01589, plant [TIGR01589] (14-68)

Secondary structure (DSSP, 8-state):
--------HHHHHHHHHHHHHHHHHHTT--HHHHHHHHHHHH---HHHHHHHHHHHHHHSHHHHHHHHHHHHHHHHGGG-

Sequence (80 aa):
MAPGDDSNPAASYIHTVQHLIERCMTFGMSMEECMEALAKRADVLPVVTSTVWKELEKENKEFFDKYQEWISEKRSAGTS

Organism: Zea mays (NCBI:txid4577)

pLDDT: mean 88.38, std 13.81, range [43.69, 97.19]